Protein AF-A0A4S2IQV0-F1 (afdb_monomer_lite)

Foldseek 3Di:
DDPDPVVVVVVVVVVVVQVVLCPDQQWVGKDWDDDDPDPFDFIWIWTAGPVGDIDIDTDDDDCPPPVCVVQLVLLVLLLVLLVVLVVPPHDPVSPVLSVVSPVCSVCVVVDDPVVSVVSSVVSVVSVD

Structure (mmCIF, N/CA/C/O backbone):
data_AF-A0A4S2IQV0-F1
#
_entry.id   AF-A0A4S2IQV0-F1
#
loop_
_atom_site.group_PDB
_atom_site.id
_atom_site.type_symbol
_atom_site.label_atom_id
_atom_site.label_alt_id
_atom_site.label_comp_id
_atom_site.label_asym_id
_atom_site.label_entity_id
_atom_site.label_seq_id
_atom_site.pdbx_PDB_ins_code
_atom_site.Cartn_x
_atom_site.Cartn_y
_atom_site.Cartn_z
_atom_site.occupancy
_atom_site.B_iso_or_equiv
_atom_site.auth_seq_id
_atom_site.auth_comp_id
_atom_site.auth_asym_id
_atom_site.auth_atom_id
_atom_site.pdbx_PDB_model_num
ATOM 1 N N . MET A 1 1 ? 21.280 -31.634 -9.370 1.00 41.69 1 MET A N 1
ATOM 2 C CA . MET A 1 1 ? 21.276 -30.168 -9.220 1.00 41.69 1 MET A CA 1
ATOM 3 C C . MET A 1 1 ? 19.832 -29.746 -9.327 1.00 41.69 1 MET A C 1
ATOM 5 O O . MET A 1 1 ? 19.267 -29.873 -10.404 1.00 41.69 1 MET A O 1
ATOM 9 N N . GLU A 1 2 ? 19.227 -29.389 -8.204 1.00 43.34 2 GLU A N 1
ATOM 10 C CA . GLU A 1 2 ? 17.906 -28.759 -8.181 1.00 43.34 2 GLU A CA 1
ATOM 11 C C . GLU A 1 2 ? 18.098 -27.280 -8.554 1.00 43.34 2 GLU A C 1
ATOM 13 O O . GLU A 1 2 ? 19.066 -26.683 -8.070 1.00 43.34 2 GLU A O 1
ATOM 18 N N . PRO A 1 3 ? 17.286 -26.706 -9.459 1.00 49.28 3 PRO A N 1
ATOM 19 C CA . PRO A 1 3 ? 17.354 -25.281 -9.750 1.00 49.28 3 PRO A CA 1
ATOM 20 C C . PRO A 1 3 ? 16.999 -24.498 -8.485 1.00 49.28 3 PRO A C 1
ATOM 22 O O . PRO A 1 3 ? 16.020 -24.810 -7.811 1.00 49.28 3 PRO A O 1
ATOM 25 N N . ASP A 1 4 ? 17.822 -23.505 -8.155 1.00 48.75 4 ASP A N 1
ATOM 26 C CA . ASP A 1 4 ? 17.540 -22.582 -7.063 1.00 48.75 4 ASP A CA 1
ATOM 27 C C . ASP A 1 4 ? 16.256 -21.800 -7.406 1.00 48.75 4 ASP A C 1
ATOM 29 O O . ASP A 1 4 ? 16.256 -21.054 -8.396 1.00 48.75 4 ASP A O 1
ATOM 33 N N . PRO A 1 5 ? 15.158 -21.970 -6.642 1.00 54.59 5 PRO A N 1
ATOM 34 C CA . PRO A 1 5 ? 13.886 -21.310 -6.931 1.00 54.59 5 PRO A CA 1
ATOM 35 C C . PRO A 1 5 ? 14.003 -19.781 -6.889 1.00 54.59 5 PRO A C 1
ATOM 37 O O . PRO A 1 5 ? 13.238 -19.084 -7.562 1.00 54.59 5 PRO A O 1
ATOM 40 N N . ASP A 1 6 ? 14.974 -19.246 -6.147 1.00 54.16 6 ASP A N 1
ATOM 41 C CA . ASP A 1 6 ? 15.220 -17.809 -6.086 1.00 54.16 6 ASP A CA 1
ATOM 42 C C . ASP A 1 6 ? 15.980 -17.322 -7.328 1.00 54.16 6 ASP A C 1
ATOM 44 O O . ASP A 1 6 ? 15.680 -16.251 -7.860 1.00 54.16 6 ASP A O 1
ATOM 48 N N . GLY A 1 7 ? 16.878 -18.145 -7.876 1.00 54.59 7 GLY A N 1
ATOM 49 C CA . GLY A 1 7 ? 17.557 -17.871 -9.145 1.00 54.59 7 GLY A CA 1
ATOM 50 C C . GLY A 1 7 ? 16.593 -17.787 -10.334 1.00 54.59 7 GLY A C 1
ATOM 51 O O . GLY A 1 7 ? 16.736 -16.913 -11.193 1.00 54.59 7 GLY A O 1
ATOM 52 N N . GLU A 1 8 ? 15.569 -18.642 -10.360 1.00 54.16 8 GLU A N 1
ATOM 53 C CA . GLU A 1 8 ? 14.555 -18.671 -11.423 1.00 54.16 8 GLU A CA 1
ATOM 54 C C . GLU A 1 8 ? 13.614 -17.450 -11.370 1.00 54.16 8 GLU A C 1
ATOM 56 O O . GLU A 1 8 ? 13.300 -16.845 -12.398 1.00 54.16 8 GLU A O 1
ATOM 61 N N . ARG A 1 9 ? 13.228 -17.006 -10.164 1.00 56.41 9 ARG A N 1
ATOM 62 C CA . ARG A 1 9 ? 12.408 -15.794 -9.964 1.00 56.41 9 ARG A CA 1
ATOM 63 C C . ARG A 1 9 ? 13.139 -14.515 -10.357 1.00 56.41 9 ARG A C 1
ATOM 65 O O . ARG A 1 9 ? 12.538 -13.615 -10.946 1.00 56.41 9 ARG A O 1
ATOM 72 N N . VAL A 1 10 ? 14.428 -14.436 -10.037 1.00 57.59 10 VAL A N 1
ATOM 73 C CA . VAL A 1 10 ? 15.278 -13.294 -10.389 1.00 57.59 10 VAL A CA 1
ATOM 74 C C . VAL A 1 10 ? 15.425 -13.188 -11.909 1.00 57.59 10 VAL A C 1
ATOM 76 O O . VAL A 1 10 ? 15.284 -12.094 -12.449 1.00 57.59 10 VAL A O 1
ATOM 79 N N . ALA A 1 11 ? 15.615 -14.307 -12.616 1.00 61.12 11 ALA A N 1
ATOM 80 C CA . ALA A 1 11 ? 15.669 -14.322 -14.080 1.00 61.12 11 ALA A CA 1
ATOM 81 C C . ALA A 1 11 ? 14.377 -13.774 -14.724 1.00 61.12 11 ALA A C 1
ATOM 83 O O . ALA A 1 11 ? 14.449 -12.903 -15.591 1.00 61.12 11 ALA A O 1
ATOM 84 N N . TYR A 1 12 ? 13.201 -14.186 -14.229 1.00 63.62 12 TYR A N 1
ATOM 85 C CA . TYR A 1 12 ? 11.908 -13.695 -14.728 1.00 63.62 12 TYR A CA 1
ATOM 86 C C . TYR A 1 12 ? 11.717 -12.182 -14.526 1.00 63.62 12 TYR A C 1
ATOM 88 O O . TYR A 1 12 ? 11.183 -11.487 -15.393 1.00 63.62 12 TYR A O 1
ATOM 96 N N . ALA A 1 13 ? 12.174 -11.645 -13.390 1.00 67.00 13 ALA A N 1
ATOM 97 C CA . ALA A 1 13 ? 12.081 -10.215 -13.112 1.00 67.00 13 ALA A CA 1
ATOM 98 C C . ALA A 1 13 ? 12.921 -9.381 -14.093 1.00 67.00 13 ALA A C 1
ATOM 100 O O . ALA A 1 13 ? 12.480 -8.321 -14.541 1.00 67.00 13 ALA A O 1
ATOM 101 N N . TRP A 1 14 ? 14.110 -9.857 -14.467 1.00 73.94 14 TRP A N 1
ATOM 102 C CA . TRP A 1 14 ? 14.987 -9.131 -15.386 1.00 73.94 14 TRP A CA 1
ATOM 103 C C . TRP A 1 14 ? 14.509 -9.157 -16.835 1.00 73.94 14 TRP A C 1
ATOM 105 O O . TRP A 1 14 ? 14.589 -8.128 -17.510 1.00 73.94 14 TRP A O 1
ATOM 115 N N . ASP A 1 15 ? 13.930 -10.272 -17.281 1.00 73.75 15 ASP A N 1
ATOM 116 C CA . ASP A 1 15 ? 13.263 -10.343 -18.583 1.00 73.75 15 ASP A CA 1
ATOM 117 C C . ASP A 1 15 ? 12.089 -9.359 -18.663 1.00 73.75 15 ASP A C 1
ATOM 119 O O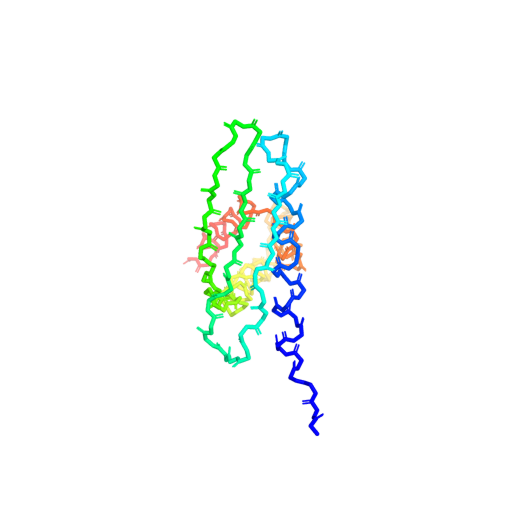 . ASP A 1 15 ? 11.921 -8.660 -19.667 1.00 73.75 15 ASP A O 1
ATOM 123 N N . ALA A 1 16 ? 11.315 -9.220 -17.580 1.00 78.06 16 ALA A N 1
ATOM 124 C CA . ALA A 1 16 ? 10.229 -8.246 -17.510 1.00 78.06 16 ALA A CA 1
ATOM 125 C C . ALA A 1 16 ? 10.734 -6.793 -17.599 1.00 78.06 16 ALA A C 1
ATOM 127 O O . ALA A 1 16 ? 10.128 -5.971 -18.291 1.00 78.06 16 ALA A O 1
ATOM 128 N N . VAL A 1 17 ? 11.859 -6.469 -16.950 1.00 78.06 17 VAL A N 1
ATOM 129 C CA . VAL A 1 17 ? 12.481 -5.135 -17.039 1.00 78.06 17 VAL A CA 1
ATOM 130 C C . VAL A 1 17 ? 12.972 -4.855 -18.462 1.00 78.06 17 VAL A C 1
ATOM 132 O O . VAL A 1 17 ? 12.687 -3.785 -19.003 1.00 78.06 17 VAL A O 1
ATOM 135 N N . ALA A 1 18 ? 13.651 -5.812 -19.102 1.00 83.00 18 ALA A N 1
ATOM 136 C CA . ALA A 1 18 ? 14.093 -5.671 -20.488 1.00 83.00 18 ALA A CA 1
ATOM 137 C C . ALA A 1 18 ? 12.901 -5.468 -21.440 1.00 83.00 18 ALA A C 1
ATOM 139 O O . ALA A 1 18 ? 12.917 -4.554 -22.268 1.00 83.00 18 ALA A O 1
ATOM 140 N N . ALA A 1 19 ? 11.827 -6.242 -21.271 1.00 83.81 19 ALA A N 1
ATOM 141 C CA . ALA A 1 19 ? 10.605 -6.094 -22.055 1.00 83.81 19 ALA A CA 1
ATOM 142 C C . ALA A 1 19 ? 9.942 -4.719 -21.857 1.00 83.81 19 ALA A C 1
ATOM 144 O O . ALA A 1 19 ? 9.517 -4.092 -22.828 1.00 83.81 19 ALA A O 1
ATOM 145 N N . ALA A 1 20 ? 9.884 -4.212 -20.622 1.00 85.44 20 ALA A N 1
ATOM 146 C CA . ALA A 1 20 ? 9.321 -2.895 -20.330 1.00 85.44 20 ALA A CA 1
ATOM 147 C C . ALA A 1 20 ? 10.100 -1.764 -21.020 1.00 85.44 20 ALA A C 1
ATOM 149 O O . ALA A 1 20 ? 9.492 -0.874 -21.617 1.00 85.44 20 ALA A O 1
ATOM 150 N N . ILE A 1 21 ? 11.437 -1.821 -20.995 1.00 85.56 21 ILE A N 1
ATOM 151 C CA . ILE A 1 21 ? 12.292 -0.844 -21.683 1.00 85.56 21 ILE A CA 1
ATOM 152 C C . ILE A 1 21 ? 12.106 -0.955 -23.201 1.00 85.56 21 ILE A C 1
ATOM 154 O O . ILE A 1 21 ? 11.931 0.059 -23.875 1.00 85.56 21 ILE A O 1
ATOM 158 N N . GLY A 1 22 ? 12.091 -2.176 -23.743 1.00 85.75 22 GLY A N 1
ATOM 159 C CA . GLY A 1 22 ? 11.914 -2.420 -25.177 1.00 85.75 22 GLY A CA 1
ATOM 160 C C . GLY A 1 22 ? 10.558 -1.954 -25.719 1.00 85.75 22 GLY A C 1
ATOM 161 O O . GLY A 1 22 ? 10.483 -1.487 -26.852 1.00 85.75 22 GLY A O 1
ATOM 162 N N . ASN A 1 23 ? 9.502 -2.014 -24.904 1.00 88.06 23 ASN A N 1
ATOM 163 C CA . ASN A 1 23 ? 8.162 -1.547 -25.273 1.00 88.06 23 ASN A CA 1
ATOM 164 C C . ASN A 1 23 ? 8.013 -0.016 -25.257 1.00 88.06 23 ASN A C 1
ATOM 166 O O . ASN A 1 23 ? 6.990 0.511 -25.702 1.00 88.06 23 ASN A O 1
ATOM 170 N N . HIS A 1 24 ? 9.001 0.721 -24.750 1.00 87.38 24 HIS A N 1
ATOM 171 C CA . HIS A 1 24 ? 8.918 2.171 -24.666 1.00 87.38 24 HIS A CA 1
ATOM 172 C C . HIS A 1 24 ? 9.212 2.834 -26.035 1.00 87.38 24 HIS A C 1
ATOM 174 O O . HIS A 1 24 ? 10.227 2.519 -26.657 1.00 87.38 24 HIS A O 1
ATOM 180 N N . PRO A 1 25 ? 8.410 3.814 -26.514 1.00 88.44 25 PRO A N 1
ATOM 181 C CA . PRO A 1 25 ? 8.514 4.366 -27.879 1.00 88.44 25 PRO A CA 1
ATOM 182 C C . PRO A 1 25 ? 9.883 4.939 -28.279 1.00 88.44 25 PRO A C 1
ATOM 184 O O . PRO A 1 25 ? 10.214 5.003 -29.466 1.00 88.44 25 PRO A O 1
ATOM 187 N N . HIS A 1 26 ? 10.677 5.380 -27.303 1.00 88.19 26 HIS A N 1
ATOM 188 C CA . HIS A 1 26 ? 12.023 5.916 -27.530 1.00 88.19 26 HIS A CA 1
ATOM 189 C C . HIS A 1 26 ? 13.098 4.848 -27.750 1.00 88.19 26 HIS A C 1
ATOM 191 O O . HIS A 1 26 ? 14.198 5.190 -28.186 1.00 88.19 26 HIS A O 1
ATOM 197 N N . PHE A 1 27 ? 12.785 3.578 -27.506 1.00 86.81 27 PHE A N 1
ATOM 198 C CA . PHE A 1 27 ? 13.710 2.465 -27.644 1.00 86.81 27 PHE A CA 1
ATOM 199 C C . PHE A 1 27 ? 13.347 1.609 -28.863 1.00 86.81 27 PHE A C 1
ATOM 201 O O . PHE A 1 27 ? 12.190 1.507 -29.265 1.00 86.81 27 PHE A O 1
ATOM 208 N N . ILE A 1 28 ? 14.377 1.072 -29.514 1.00 85.94 28 ILE A N 1
ATOM 209 C CA . ILE A 1 28 ? 14.277 0.121 -30.630 1.00 85.94 28 ILE A CA 1
ATOM 210 C C . ILE A 1 28 ? 14.389 -1.304 -30.095 1.00 85.94 28 ILE A C 1
ATOM 212 O O . ILE A 1 28 ? 13.686 -2.201 -30.549 1.00 85.94 28 ILE A O 1
ATOM 216 N N . ARG A 1 29 ? 15.309 -1.514 -29.152 1.00 84.25 29 ARG A N 1
ATOM 217 C CA . ARG A 1 29 ? 15.532 -2.800 -28.498 1.00 84.25 29 ARG A CA 1
ATOM 218 C C . ARG A 1 29 ? 16.045 -2.582 -27.085 1.00 84.25 29 ARG A C 1
ATOM 220 O O . ARG A 1 29 ? 16.764 -1.616 -26.830 1.00 84.25 29 ARG A O 1
ATOM 227 N N . ALA A 1 30 ? 15.726 -3.526 -26.218 1.00 86.25 30 ALA A N 1
ATOM 228 C CA . ALA A 1 30 ? 16.394 -3.727 -24.948 1.00 86.25 30 ALA A CA 1
ATOM 229 C C . ALA A 1 30 ? 16.600 -5.231 -24.776 1.00 86.25 30 ALA A C 1
ATOM 231 O O . ALA A 1 30 ? 15.672 -6.005 -25.010 1.00 86.25 30 ALA A O 1
ATOM 232 N N . ALA A 1 31 ? 17.818 -5.641 -24.443 1.00 83.38 31 ALA A N 1
ATOM 233 C CA . ALA A 1 31 ? 18.165 -7.045 -24.290 1.00 83.38 31 ALA A CA 1
ATOM 234 C C . ALA A 1 31 ? 19.008 -7.242 -23.036 1.00 83.38 31 ALA A C 1
ATOM 236 O O . ALA A 1 31 ? 19.909 -6.449 -22.759 1.00 83.38 31 ALA A O 1
ATOM 237 N N . LEU A 1 32 ? 18.703 -8.307 -22.301 1.00 75.88 32 LEU A N 1
ATOM 238 C CA . LEU A 1 32 ? 19.534 -8.785 -21.210 1.00 75.88 32 LEU A CA 1
ATOM 239 C C . LEU A 1 32 ? 20.776 -9.447 -21.813 1.00 75.88 32 LEU A C 1
ATOM 241 O O . LEU A 1 32 ? 20.660 -10.399 -22.590 1.00 75.88 32 LEU A O 1
ATOM 245 N N . GLU A 1 33 ? 21.962 -8.946 -21.488 1.00 68.88 33 GLU A N 1
ATOM 246 C CA . GLU A 1 33 ? 23.197 -9.628 -21.861 1.00 68.88 33 GLU A CA 1
ATOM 247 C C . GLU A 1 33 ? 23.434 -10.778 -20.877 1.00 68.88 33 GLU A C 1
ATOM 249 O O . GLU A 1 33 ? 23.369 -10.567 -19.672 1.00 68.88 33 GLU A O 1
ATOM 254 N N . GLN A 1 34 ? 23.610 -11.986 -21.432 1.00 58.97 34 GLN A N 1
ATOM 255 C CA . GLN A 1 34 ? 23.838 -13.306 -20.812 1.00 58.97 34 GLN A CA 1
ATOM 256 C C . GLN A 1 34 ? 23.784 -13.426 -19.270 1.00 58.97 34 GLN A C 1
ATOM 258 O O . GLN A 1 34 ? 24.513 -12.733 -18.561 1.00 58.97 34 GLN A O 1
ATOM 263 N N . PRO A 1 35 ? 23.081 -14.442 -18.727 1.00 52.66 35 PRO A N 1
ATOM 264 C CA . PRO A 1 35 ? 23.112 -14.711 -17.295 1.00 52.66 35 PRO A CA 1
ATOM 265 C C . PRO A 1 35 ? 24.525 -15.140 -16.871 1.00 52.66 35 PRO A C 1
ATOM 267 O O . PRO A 1 35 ? 24.988 -16.234 -17.197 1.00 52.66 35 PRO A O 1
ATOM 270 N N . SER A 1 36 ? 25.226 -14.290 -16.122 1.00 50.00 36 SER A N 1
ATOM 271 C CA . SER A 1 36 ? 26.429 -14.718 -15.408 1.00 50.00 36 SER A CA 1
ATOM 272 C C . SER A 1 36 ? 25.998 -15.515 -14.183 1.00 50.00 36 SER A C 1
ATOM 274 O O . SER A 1 36 ? 25.471 -14.958 -13.225 1.00 50.00 36 SER A O 1
ATOM 276 N N . PHE A 1 37 ? 26.218 -16.831 -14.214 1.00 44.38 37 PHE A N 1
ATOM 277 C CA . PHE A 1 37 ? 25.926 -17.740 -13.105 1.00 44.38 37 PHE A CA 1
ATOM 278 C C . PHE A 1 37 ? 26.647 -17.286 -11.824 1.00 44.38 37 PHE A C 1
ATOM 280 O O . PHE A 1 37 ? 27.856 -17.455 -11.681 1.00 44.38 37 PHE A O 1
ATOM 287 N N . GLY A 1 38 ? 25.905 -16.689 -10.891 1.00 47.81 38 GLY A N 1
ATOM 288 C CA . GLY A 1 38 ? 26.393 -16.340 -9.560 1.00 47.81 38 GLY A CA 1
ATOM 289 C C . GLY A 1 38 ? 25.439 -15.393 -8.822 1.00 47.81 38 GLY A C 1
ATOM 290 O O . GLY A 1 38 ? 24.871 -14.504 -9.452 1.00 47.81 38 GLY A O 1
ATOM 291 N N . PRO A 1 39 ? 25.280 -15.528 -7.493 1.00 44.28 39 PRO A N 1
ATOM 292 C CA . PRO A 1 39 ? 24.251 -14.832 -6.705 1.00 44.28 39 PRO A CA 1
ATOM 293 C C . PRO A 1 39 ? 24.435 -13.306 -6.578 1.00 44.28 39 PRO A C 1
ATOM 295 O O . PRO A 1 39 ? 23.658 -12.651 -5.892 1.00 44.28 39 PRO A O 1
ATOM 298 N N . LEU A 1 40 ? 25.462 -12.726 -7.208 1.00 47.00 40 LEU A N 1
ATOM 299 C CA . LEU A 1 40 ? 25.803 -11.300 -7.113 1.00 47.00 40 LEU A CA 1
ATOM 300 C C . LEU A 1 40 ? 26.248 -10.685 -8.450 1.00 47.00 40 LEU A C 1
ATOM 302 O O . LEU A 1 40 ? 26.735 -9.554 -8.467 1.00 47.00 40 LEU A O 1
ATOM 306 N N . ASN A 1 41 ? 26.105 -11.398 -9.570 1.00 51.56 41 ASN A N 1
ATOM 307 C CA . ASN A 1 41 ? 26.471 -10.825 -10.861 1.00 51.56 41 ASN A CA 1
ATOM 308 C C . ASN A 1 41 ? 25.335 -9.934 -11.371 1.00 51.56 41 ASN A C 1
ATOM 310 O O . ASN A 1 41 ? 24.240 -10.392 -11.686 1.00 51.56 41 ASN A O 1
ATOM 314 N N . LEU A 1 42 ? 25.622 -8.635 -11.387 1.00 56.69 42 LEU A N 1
ATOM 315 C CA . LEU A 1 42 ? 24.751 -7.562 -11.847 1.00 56.69 42 LEU A CA 1
ATOM 316 C C . LEU A 1 42 ? 24.408 -7.795 -13.322 1.00 56.69 42 LEU A C 1
ATOM 318 O O . LEU A 1 42 ? 25.251 -7.611 -14.203 1.00 56.69 42 LEU A O 1
ATOM 322 N N . ASN A 1 43 ? 23.175 -8.219 -13.592 1.00 65.88 43 ASN A N 1
ATOM 323 C CA . ASN A 1 43 ? 22.714 -8.361 -14.963 1.00 65.88 43 ASN A CA 1
ATOM 324 C C . ASN A 1 43 ? 22.703 -6.993 -15.646 1.00 65.88 43 ASN A C 1
ATOM 326 O O . ASN A 1 43 ? 22.308 -5.978 -15.062 1.00 65.88 43 ASN A O 1
ATOM 330 N N . THR A 1 44 ? 23.161 -6.979 -16.892 1.00 74.06 44 THR A N 1
ATOM 331 C CA . THR A 1 44 ? 23.273 -5.763 -17.688 1.00 74.06 44 THR A CA 1
ATOM 332 C C . THR A 1 44 ? 22.231 -5.800 -18.797 1.00 74.06 44 THR A C 1
ATOM 334 O O . THR A 1 44 ? 22.113 -6.798 -19.508 1.00 74.06 44 THR A O 1
ATOM 337 N N . ILE A 1 45 ? 21.457 -4.723 -18.935 1.00 79.56 45 ILE A N 1
ATOM 338 C CA . ILE A 1 45 ? 20.558 -4.527 -20.075 1.00 79.56 45 ILE A CA 1
ATOM 339 C C . ILE A 1 45 ? 21.208 -3.545 -21.035 1.00 79.56 45 ILE A C 1
ATOM 341 O O . ILE A 1 45 ? 21.515 -2.412 -20.660 1.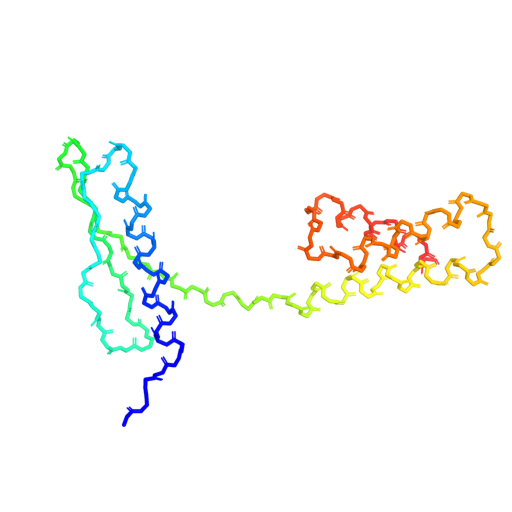00 79.56 45 ILE A O 1
ATOM 345 N N . THR A 1 46 ? 21.338 -3.955 -22.289 1.00 83.81 46 THR A N 1
ATOM 346 C CA . THR A 1 46 ? 21.733 -3.062 -23.375 1.00 83.81 46 THR A CA 1
ATOM 347 C C . THR A 1 46 ? 20.479 -2.545 -24.064 1.00 83.81 46 THR A C 1
ATOM 349 O O . THR A 1 46 ? 19.670 -3.323 -24.578 1.00 83.81 46 THR A O 1
ATOM 352 N N . ALA A 1 47 ? 20.296 -1.225 -24.058 1.00 84.62 47 ALA A N 1
ATOM 353 C CA . ALA A 1 47 ? 19.146 -0.543 -24.634 1.00 84.62 47 ALA A CA 1
ATOM 354 C C . ALA A 1 47 ? 19.586 0.382 -25.774 1.00 84.62 47 ALA A C 1
ATOM 356 O O . ALA A 1 47 ? 20.421 1.263 -25.587 1.00 84.62 47 ALA A O 1
ATOM 357 N N . LEU A 1 48 ? 18.996 0.207 -26.955 1.00 87.75 48 LEU A N 1
ATOM 358 C CA . LEU A 1 48 ? 19.253 1.044 -28.126 1.00 87.75 48 LEU A CA 1
ATOM 359 C C . LEU A 1 48 ? 18.076 1.987 -28.341 1.00 87.75 48 LEU A C 1
ATOM 361 O O . LEU A 1 48 ? 16.934 1.540 -28.485 1.00 87.75 48 LEU A O 1
ATOM 365 N N . THR A 1 49 ? 18.343 3.285 -28.411 1.00 87.12 49 THR A N 1
ATOM 366 C CA . THR A 1 49 ? 17.316 4.288 -28.682 1.00 87.12 49 THR A CA 1
ATOM 367 C C . THR A 1 49 ? 17.081 4.491 -30.166 1.00 87.12 49 THR A C 1
ATOM 369 O O . THR A 1 49 ? 17.923 4.212 -31.022 1.00 87.12 49 THR A O 1
ATOM 372 N N . ARG A 1 50 ? 15.929 5.084 -30.479 1.00 86.06 50 ARG A N 1
ATOM 373 C CA . ARG A 1 50 ? 15.566 5.471 -31.843 1.00 86.06 50 ARG A CA 1
ATOM 374 C C . ARG A 1 50 ? 16.455 6.576 -32.427 1.00 86.06 50 ARG A C 1
ATOM 376 O O . ARG A 1 50 ? 16.505 6.737 -33.639 1.00 86.06 50 ARG A O 1
ATOM 383 N N . THR A 1 51 ? 17.172 7.303 -31.571 1.00 89.50 51 THR A N 1
ATOM 384 C CA . THR A 1 51 ? 18.171 8.312 -31.952 1.00 89.50 51 THR A CA 1
ATOM 385 C C . THR A 1 51 ? 19.555 7.715 -32.225 1.00 89.50 51 THR A C 1
ATOM 387 O O . THR A 1 51 ? 20.469 8.460 -32.562 1.00 89.50 51 THR A O 1
ATOM 390 N N . GLY A 1 52 ? 19.721 6.392 -32.087 1.00 85.69 52 GLY A N 1
ATOM 391 C CA . GLY A 1 52 ? 20.987 5.693 -32.323 1.00 85.69 52 GLY A CA 1
ATOM 392 C C . GLY A 1 52 ? 21.947 5.700 -31.132 1.00 85.69 52 GLY A C 1
ATOM 393 O O . GLY A 1 52 ? 23.124 5.402 -31.303 1.00 85.69 52 GLY A O 1
ATOM 394 N N . SER A 1 53 ? 21.473 6.048 -29.934 1.00 89.94 53 SER A N 1
ATOM 395 C CA . SER A 1 53 ? 22.273 5.990 -28.708 1.00 89.94 53 SER A CA 1
ATOM 396 C C . SER A 1 53 ? 22.118 4.620 -28.059 1.00 89.94 53 SER A C 1
ATOM 398 O O . SER A 1 53 ? 20.998 4.138 -27.890 1.00 89.94 53 SER A O 1
ATOM 400 N N . GLU A 1 54 ? 23.230 3.996 -27.685 1.00 88.19 54 GLU A N 1
ATOM 401 C CA . GLU A 1 54 ? 23.230 2.735 -26.947 1.00 88.19 54 GLU A CA 1
ATOM 402 C C . GLU A 1 54 ? 23.585 2.997 -25.482 1.00 88.19 54 GLU A C 1
ATOM 404 O O . GLU A 1 54 ? 24.525 3.733 -25.178 1.00 88.19 54 GLU A O 1
ATOM 409 N N . TYR A 1 55 ? 22.792 2.425 -24.580 1.00 81.38 55 TYR A N 1
ATOM 410 C CA . TYR A 1 55 ? 22.956 2.537 -23.139 1.00 81.38 55 TYR A CA 1
ATOM 411 C C . TYR A 1 55 ? 23.176 1.160 -22.536 1.00 81.38 55 TYR A C 1
ATOM 413 O O . TYR A 1 55 ? 22.432 0.223 -22.821 1.00 81.38 55 TYR A O 1
ATOM 421 N N . THR A 1 56 ? 24.155 1.080 -21.644 1.00 83.56 56 THR A N 1
ATOM 422 C CA . THR A 1 56 ? 24.433 -0.094 -20.821 1.00 83.56 56 THR A CA 1
ATOM 423 C C . THR A 1 56 ? 23.901 0.177 -19.418 1.00 83.56 56 THR A C 1
ATOM 425 O O . THR A 1 56 ? 24.370 1.088 -18.735 1.00 83.56 56 THR A O 1
ATOM 428 N N . LEU A 1 57 ? 22.881 -0.573 -19.006 1.00 79.88 57 LEU A N 1
ATOM 429 C CA . LEU A 1 57 ? 22.189 -0.402 -17.732 1.00 79.88 57 LEU A CA 1
ATOM 430 C C . LEU A 1 57 ? 22.582 -1.531 -16.784 1.00 79.88 57 LEU A C 1
ATOM 432 O O . LEU A 1 57 ? 22.201 -2.681 -16.996 1.00 79.88 57 LEU A O 1
ATOM 436 N N . THR A 1 58 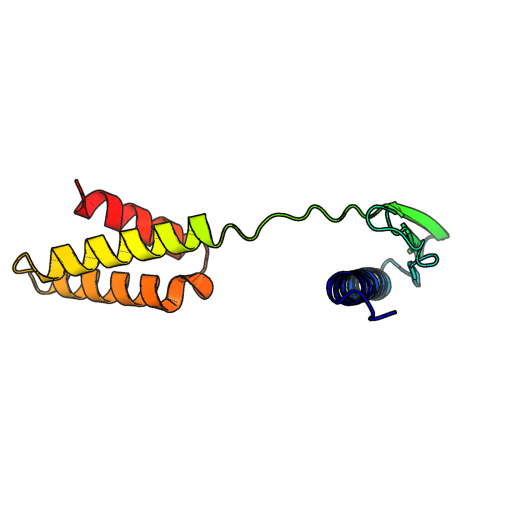? 23.310 -1.194 -15.723 1.00 77.06 58 THR A N 1
ATOM 437 C CA . THR A 1 58 ? 23.635 -2.134 -14.647 1.00 77.06 58 THR A CA 1
ATOM 438 C C . THR A 1 58 ? 22.477 -2.201 -13.665 1.00 77.06 58 THR A C 1
ATOM 440 O O . THR A 1 58 ? 22.085 -1.183 -13.090 1.00 77.06 58 THR A O 1
ATOM 443 N N . LEU A 1 59 ? 21.936 -3.396 -13.454 1.00 70.12 59 LEU A N 1
ATOM 444 C CA . LEU A 1 59 ? 20.829 -3.602 -12.535 1.00 70.12 59 LEU A CA 1
ATOM 445 C C . LEU A 1 59 ? 21.329 -4.159 -11.206 1.00 70.12 59 LEU A C 1
ATOM 447 O O . LEU A 1 59 ? 21.966 -5.210 -11.153 1.00 70.12 59 LEU A O 1
ATOM 451 N N . THR A 1 60 ? 20.974 -3.476 -10.123 1.00 66.44 60 THR A N 1
ATOM 452 C CA . THR A 1 60 ? 21.219 -3.955 -8.764 1.00 66.44 60 THR A CA 1
ATOM 453 C C . THR A 1 60 ? 19.890 -4.368 -8.152 1.00 66.44 60 THR A C 1
ATOM 455 O O . THR A 1 60 ? 19.035 -3.521 -7.894 1.00 66.44 60 THR A O 1
ATOM 458 N N . ALA A 1 61 ? 19.709 -5.663 -7.891 1.00 61.75 61 ALA A N 1
ATOM 459 C CA . ALA A 1 61 ? 18.631 -6.110 -7.019 1.00 61.75 61 ALA A CA 1
ATOM 460 C C . ALA A 1 61 ? 19.025 -5.808 -5.571 1.00 61.75 61 ALA A C 1
ATOM 462 O O . ALA A 1 61 ? 19.821 -6.518 -4.960 1.00 61.75 61 ALA A O 1
ATOM 463 N N . GLY A 1 62 ? 18.469 -4.737 -5.013 1.00 57.91 62 GLY A N 1
ATOM 464 C CA . GLY A 1 62 ? 18.385 -4.616 -3.567 1.00 57.91 62 GLY A CA 1
ATOM 465 C C . GLY A 1 62 ? 17.256 -5.518 -3.095 1.00 57.91 62 GLY A C 1
ATOM 466 O O . GLY A 1 62 ? 16.098 -5.239 -3.403 1.00 57.91 62 GLY A O 1
ATOM 467 N N . TYR A 1 63 ? 17.567 -6.581 -2.351 1.00 46.22 63 TYR A N 1
ATOM 468 C CA . TYR A 1 63 ? 16.548 -7.254 -1.553 1.00 46.22 63 TYR A CA 1
ATOM 469 C C . TYR A 1 63 ? 16.096 -6.249 -0.497 1.00 46.22 63 TYR A C 1
ATOM 471 O O . TYR A 1 63 ? 16.736 -6.078 0.539 1.00 46.22 63 TYR A O 1
ATOM 479 N N . ARG A 1 64 ? 15.038 -5.497 -0.798 1.00 45.59 64 ARG A N 1
ATOM 480 C CA . ARG A 1 64 ? 14.313 -4.774 0.232 1.00 45.59 64 ARG A CA 1
ATOM 481 C C . ARG A 1 64 ? 13.492 -5.864 0.907 1.00 45.59 64 ARG A C 1
ATOM 483 O O . ARG A 1 64 ? 12.595 -6.377 0.236 1.00 45.59 64 ARG A O 1
ATOM 490 N N . PRO A 1 65 ? 13.819 -6.297 2.140 1.00 43.41 65 PRO A N 1
ATOM 491 C CA . PRO A 1 65 ? 12.903 -7.172 2.846 1.00 43.41 65 PRO A CA 1
ATOM 492 C C . PRO A 1 65 ? 11.546 -6.482 2.779 1.00 43.41 65 PRO A C 1
ATOM 494 O O . PRO A 1 65 ? 11.448 -5.283 3.062 1.00 43.41 65 PRO A O 1
ATOM 497 N N . ALA A 1 66 ? 10.535 -7.194 2.280 1.00 49.38 66 ALA A N 1
ATOM 498 C CA . ALA A 1 66 ? 9.173 -6.766 2.508 1.00 49.38 66 ALA A CA 1
ATOM 499 C C . ALA A 1 66 ? 9.096 -6.571 4.018 1.00 49.38 66 ALA A C 1
ATOM 501 O O . ALA A 1 66 ? 9.349 -7.507 4.779 1.00 49.38 66 ALA A O 1
ATOM 502 N N . ASP A 1 67 ? 8.880 -5.334 4.449 1.00 47.66 67 ASP A N 1
ATOM 503 C CA . ASP A 1 67 ? 8.688 -4.988 5.850 1.00 47.66 67 ASP A CA 1
ATOM 504 C C . ASP A 1 67 ? 7.301 -5.513 6.267 1.00 47.66 67 ASP A C 1
ATOM 506 O O . ASP A 1 67 ? 6.450 -4.782 6.764 1.00 47.66 67 ASP A O 1
ATOM 510 N N . ASP A 1 68 ? 7.034 -6.801 6.029 1.00 51.09 68 ASP A N 1
ATOM 511 C CA . ASP A 1 68 ? 5.818 -7.494 6.444 1.00 51.09 68 ASP A CA 1
ATOM 512 C C . ASP A 1 68 ? 5.691 -7.412 7.962 1.00 51.09 68 ASP A C 1
ATOM 514 O O . AS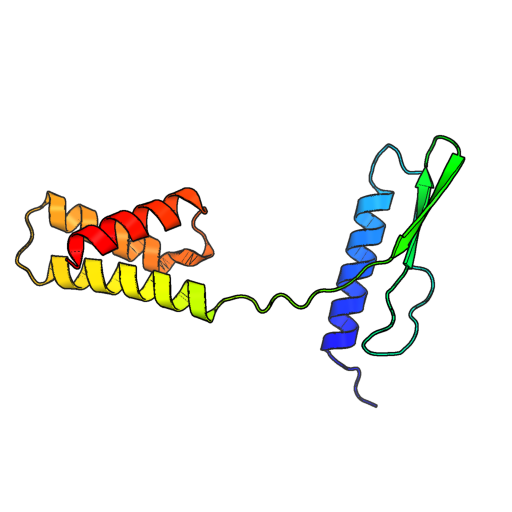P A 1 68 ? 4.588 -7.349 8.496 1.00 51.09 68 ASP A O 1
ATOM 518 N N . GLN A 1 69 ? 6.819 -7.314 8.669 1.00 49.56 69 GLN A N 1
ATOM 519 C CA . GLN A 1 69 ? 6.861 -7.118 10.109 1.00 49.56 69 GLN A CA 1
ATOM 520 C C . GLN A 1 69 ? 6.429 -5.702 10.514 1.00 49.56 69 GLN A C 1
ATOM 522 O O . GLN A 1 69 ? 5.650 -5.554 11.454 1.00 49.56 69 GLN A O 1
ATOM 527 N N . GLY A 1 70 ? 6.855 -4.667 9.783 1.00 53.47 70 GLY A N 1
ATOM 528 C CA . GLY A 1 70 ? 6.409 -3.290 10.006 1.00 53.47 70 GLY A CA 1
ATOM 529 C C . GLY A 1 70 ? 4.929 -3.096 9.663 1.00 53.47 70 GLY A C 1
ATOM 530 O O . GLY A 1 70 ? 4.178 -2.524 10.450 1.00 53.47 70 GLY A O 1
ATOM 531 N N . HIS A 1 71 ? 4.475 -3.629 8.526 1.00 55.19 71 HIS A N 1
ATOM 532 C CA . HIS A 1 71 ? 3.080 -3.526 8.093 1.00 55.19 71 HIS A CA 1
ATOM 533 C C . HIS A 1 71 ? 2.121 -4.327 8.982 1.00 55.19 71 HIS A C 1
ATOM 535 O O . HIS A 1 71 ? 1.080 -3.794 9.366 1.00 55.19 71 HIS A O 1
ATOM 541 N N . SER A 1 72 ? 2.488 -5.554 9.371 1.00 61.25 72 SER A N 1
ATOM 542 C CA . SER A 1 72 ? 1.663 -6.383 10.262 1.00 61.25 72 SER A CA 1
ATOM 543 C C . SER A 1 72 ? 1.551 -5.781 11.660 1.00 61.25 72 SER A C 1
ATOM 545 O O . SER A 1 72 ? 0.482 -5.838 12.262 1.00 61.25 72 SER A O 1
ATOM 547 N N . THR A 1 73 ? 2.621 -5.153 12.163 1.00 76.56 73 THR A N 1
ATOM 548 C CA . THR A 1 73 ? 2.589 -4.461 13.461 1.00 76.56 73 THR A CA 1
ATOM 549 C C . THR A 1 73 ? 1.639 -3.263 13.411 1.00 76.56 73 THR A C 1
ATOM 551 O O . THR A 1 73 ? 0.791 -3.111 14.282 1.00 76.56 73 THR A O 1
ATOM 554 N N . LEU A 1 74 ? 1.698 -2.458 12.346 1.00 86.00 74 LEU A N 1
ATOM 555 C CA . LEU A 1 74 ? 0.855 -1.267 12.213 1.00 86.00 74 LEU A CA 1
ATOM 556 C C . LEU A 1 74 ? -0.628 -1.602 11.995 1.00 86.00 74 LEU A C 1
ATOM 558 O O . LEU A 1 74 ? -1.492 -0.917 12.539 1.00 86.00 74 LEU A O 1
ATOM 562 N N . ALA A 1 75 ? -0.934 -2.655 11.233 1.00 89.25 75 ALA A N 1
ATOM 563 C CA . ALA A 1 75 ? -2.304 -3.145 11.087 1.00 89.25 75 ALA A CA 1
ATOM 564 C C . ALA A 1 75 ? -2.857 -3.669 12.424 1.00 89.25 75 ALA A C 1
ATOM 566 O O . ALA A 1 75 ? -3.994 -3.361 12.787 1.00 89.25 75 ALA A O 1
ATOM 567 N N . ALA A 1 76 ? -2.039 -4.411 13.181 1.00 89.19 76 ALA A N 1
ATOM 568 C CA . ALA A 1 76 ? -2.411 -4.924 14.496 1.00 89.19 76 ALA A CA 1
ATOM 569 C C . ALA A 1 76 ? -2.651 -3.800 15.515 1.00 89.19 76 ALA A C 1
ATOM 571 O O . ALA A 1 76 ? -3.623 -3.866 16.264 1.00 89.19 76 ALA A O 1
ATOM 572 N N . ASP A 1 77 ? -1.833 -2.745 15.509 1.00 90.62 77 ASP A N 1
ATOM 573 C CA . ASP A 1 77 ? -2.015 -1.580 16.382 1.00 90.62 77 ASP A CA 1
ATOM 574 C C . ASP A 1 77 ? -3.336 -0.846 16.096 1.00 90.62 77 ASP A C 1
ATOM 576 O O . ASP A 1 77 ? -4.038 -0.422 17.020 1.00 90.62 77 ASP A O 1
ATOM 580 N N . VAL A 1 78 ? -3.704 -0.716 14.814 1.00 92.31 78 VAL A N 1
ATOM 581 C CA . VAL A 1 78 ? -4.976 -0.106 14.395 1.00 92.31 78 VAL A CA 1
ATOM 582 C C . VAL A 1 78 ? -6.169 -0.961 14.834 1.00 92.31 78 VAL A C 1
ATOM 584 O O . VAL A 1 78 ? -7.115 -0.418 15.407 1.00 92.31 78 VAL A O 1
ATOM 587 N N . ALA A 1 79 ? -6.111 -2.281 14.627 1.00 93.81 79 ALA A N 1
ATOM 588 C CA . ALA A 1 79 ? -7.153 -3.205 15.084 1.00 93.81 79 ALA A CA 1
ATOM 589 C C . ALA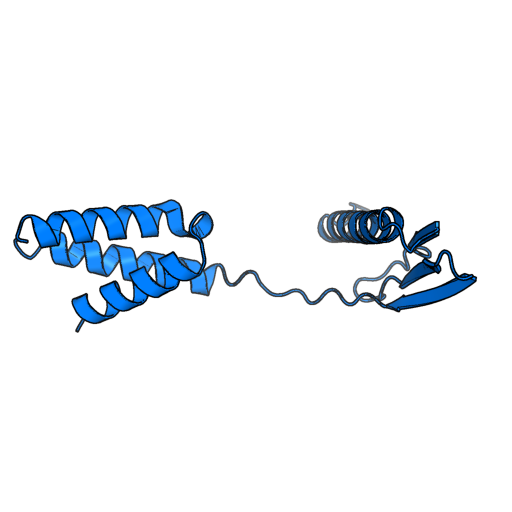 A 1 79 ? -7.292 -3.192 16.614 1.00 93.81 79 ALA A C 1
ATOM 591 O O . ALA A 1 79 ? -8.391 -3.070 17.149 1.00 93.81 79 ALA A O 1
ATOM 592 N N . TYR A 1 80 ? -6.170 -3.208 17.336 1.00 92.12 80 TYR A N 1
ATOM 593 C CA . TYR A 1 80 ? -6.158 -3.140 18.795 1.00 92.12 80 TYR A CA 1
ATOM 594 C C . TYR A 1 80 ? -6.820 -1.859 19.326 1.00 92.12 80 TYR A C 1
ATOM 596 O O . TYR A 1 80 ? -7.606 -1.904 20.275 1.00 92.12 80 TYR A O 1
ATOM 604 N N . ALA A 1 81 ? -6.532 -0.706 18.713 1.00 93.38 81 ALA A N 1
ATOM 605 C CA . ALA A 1 81 ? -7.157 0.559 19.087 1.00 93.38 81 ALA A CA 1
ATOM 606 C C . ALA A 1 81 ? -8.677 0.546 18.852 1.00 93.38 81 ALA A C 1
ATOM 608 O O . ALA A 1 81 ? -9.431 1.027 19.703 1.00 93.38 81 ALA A O 1
ATOM 609 N N . ALA A 1 82 ? -9.117 -0.022 17.726 1.00 93.19 82 ALA A N 1
ATOM 610 C CA . ALA A 1 82 ? -10.526 -0.162 17.375 1.00 93.19 82 ALA A CA 1
ATOM 611 C C . ALA A 1 82 ? -11.272 -1.092 18.342 1.00 93.19 82 ALA A C 1
ATOM 613 O O . ALA A 1 82 ? -12.306 -0.712 18.890 1.00 93.19 82 ALA A O 1
ATOM 614 N N . ASP A 1 83 ? -10.716 -2.268 18.627 1.00 93.19 83 ASP A N 1
ATOM 615 C CA . ASP A 1 83 ? -11.311 -3.233 19.552 1.00 93.19 83 ASP A CA 1
ATOM 616 C C . ASP A 1 83 ? -11.416 -2.667 20.968 1.00 93.19 83 ASP A C 1
ATOM 618 O O . ASP A 1 83 ? -12.443 -2.814 21.634 1.00 93.19 83 ASP A O 1
ATOM 622 N N . ARG A 1 84 ? -10.393 -1.939 21.429 1.00 93.19 84 ARG A N 1
ATOM 623 C CA . ARG A 1 84 ? -10.448 -1.288 22.741 1.00 93.19 84 ARG A CA 1
ATOM 624 C C . ARG A 1 84 ? -11.552 -0.227 22.809 1.00 93.19 84 ARG A C 1
ATOM 626 O O . ARG A 1 84 ? -12.218 -0.132 23.839 1.00 93.19 84 ARG A O 1
ATOM 633 N N . LEU A 1 85 ? -11.770 0.532 21.730 1.00 91.50 85 LEU A N 1
ATOM 634 C CA . LEU A 1 85 ? -12.866 1.504 21.632 1.00 91.50 85 LEU A CA 1
ATOM 635 C C . LEU A 1 85 ? -14.243 0.816 21.630 1.00 91.50 85 LEU A C 1
ATOM 637 O O . LEU A 1 85 ? -15.188 1.317 22.233 1.00 91.50 85 LEU A O 1
ATOM 641 N N . LEU A 1 86 ? -14.365 -0.365 21.015 1.00 90.69 86 LEU A N 1
ATOM 642 C CA . LEU A 1 86 ? -15.606 -1.149 21.048 1.00 90.69 86 LEU A CA 1
ATOM 643 C C . LEU A 1 86 ? -15.950 -1.655 22.453 1.00 90.69 86 LEU A C 1
ATOM 645 O O . LEU A 1 86 ? -17.126 -1.727 22.814 1.00 90.69 86 LEU A O 1
ATOM 649 N N . VAL A 1 87 ? -14.937 -1.971 23.260 1.00 90.19 87 VAL A N 1
ATOM 650 C CA . VAL A 1 87 ? -15.110 -2.465 24.635 1.00 90.19 87 VAL A CA 1
ATOM 651 C C . VAL A 1 87 ? -15.389 -1.327 25.634 1.00 90.19 87 VAL A C 1
ATOM 653 O O . VAL A 1 87 ? -15.939 -1.580 26.705 1.00 90.19 87 VAL A O 1
ATOM 656 N N . SER A 1 88 ? -15.100 -0.064 25.296 1.00 85.50 88 SER A N 1
ATOM 657 C CA . SER A 1 88 ? -15.244 1.089 26.202 1.00 85.50 88 SER A CA 1
ATOM 658 C C . SER A 1 88 ? -16.645 1.723 26.250 1.00 85.50 88 SER A C 1
ATOM 660 O O . SER A 1 88 ? -16.766 2.883 26.633 1.00 85.50 88 SER A O 1
ATOM 662 N N . ALA A 1 89 ? -17.698 0.987 25.876 1.00 85.81 89 ALA A N 1
ATOM 663 C CA . ALA A 1 89 ? -19.075 1.489 25.742 1.00 85.81 89 ALA A CA 1
ATOM 664 C C . ALA A 1 89 ? -19.196 2.708 24.791 1.00 85.81 89 ALA A C 1
ATOM 666 O O . ALA A 1 89 ? -19.581 3.797 25.221 1.00 85.81 89 ALA A O 1
ATOM 667 N N . PRO A 1 90 ? -18.877 2.533 23.495 1.00 89.31 90 PRO A N 1
ATOM 668 C CA . PRO A 1 90 ? -18.808 3.629 22.533 1.00 89.31 90 PRO A CA 1
ATOM 669 C C . PRO A 1 90 ? -20.186 4.215 22.204 1.00 89.31 90 PRO A C 1
ATOM 671 O O . PRO A 1 90 ? -21.191 3.497 22.122 1.00 89.31 90 PRO A O 1
ATOM 674 N N . SER A 1 91 ? -20.207 5.517 21.921 1.00 93.44 91 SER A N 1
ATOM 675 C CA . SER A 1 91 ? -21.281 6.163 21.162 1.00 93.44 91 SER A CA 1
ATOM 676 C C . SER A 1 91 ? -21.385 5.576 19.748 1.00 93.44 91 SER A C 1
ATOM 678 O O . SER A 1 91 ? -20.463 4.928 19.254 1.00 93.44 91 SER A O 1
ATOM 680 N N . ASP A 1 92 ? -22.493 5.821 19.047 1.00 93.19 92 ASP A N 1
ATOM 681 C CA . ASP A 1 92 ? -22.679 5.282 17.691 1.00 93.19 92 ASP A CA 1
ATOM 682 C C . ASP A 1 92 ? -21.622 5.795 16.697 1.00 93.19 92 ASP A C 1
ATOM 684 O O . ASP A 1 92 ? -21.181 5.051 15.822 1.00 93.19 92 ASP A O 1
ATOM 688 N N . ALA A 1 93 ? -21.157 7.037 16.867 1.00 91.06 93 ALA A N 1
ATOM 689 C CA . ALA A 1 93 ? -20.080 7.603 16.056 1.00 91.06 93 ALA A CA 1
ATOM 690 C C . ALA A 1 93 ? -18.729 6.917 16.329 1.00 91.06 93 ALA A C 1
ATOM 692 O O . ALA A 1 93 ? -17.974 6.618 15.401 1.00 91.06 93 ALA A O 1
ATOM 693 N N . GLU A 1 94 ? -18.432 6.625 17.596 1.00 91.44 94 GLU A N 1
ATOM 694 C CA . GLU A 1 94 ? -17.226 5.891 17.991 1.00 91.44 94 GLU A CA 1
ATOM 695 C C . GLU A 1 94 ? -17.280 4.437 17.518 1.00 91.44 94 GLU A C 1
ATOM 697 O O . GLU A 1 94 ? -16.279 3.921 17.024 1.00 91.44 94 GLU A O 1
ATOM 702 N N . ARG A 1 95 ? -18.456 3.800 17.577 1.00 93.50 95 ARG A N 1
ATOM 703 C CA . ARG A 1 95 ? -18.673 2.452 17.040 1.00 93.50 95 ARG A CA 1
ATOM 704 C C . ARG A 1 95 ? -18.422 2.408 15.534 1.00 93.50 95 ARG A C 1
ATOM 706 O O . ARG A 1 95 ? -17.640 1.576 15.086 1.00 93.50 95 ARG A O 1
ATOM 713 N N . ALA A 1 96 ? -19.006 3.332 14.770 1.00 94.56 96 ALA A N 1
ATOM 714 C CA . ALA A 1 96 ? -18.783 3.416 13.326 1.00 94.56 96 ALA A CA 1
ATOM 715 C C . ALA A 1 96 ? -17.301 3.655 12.983 1.00 94.56 96 ALA A C 1
ATOM 717 O O . ALA A 1 96 ? -16.768 3.074 12.037 1.00 94.56 96 ALA A O 1
ATOM 718 N N . THR A 1 97 ? -16.615 4.476 13.782 1.00 93.12 97 THR A N 1
ATOM 719 C CA . THR A 1 97 ? -15.176 4.723 13.625 1.00 93.12 97 THR A CA 1
ATOM 720 C C . THR A 1 97 ? -14.361 3.456 13.891 1.00 93.12 97 THR A C 1
ATOM 722 O O . THR A 1 97 ? -13.478 3.122 13.104 1.00 93.12 97 THR A O 1
ATOM 725 N N . ALA A 1 98 ? -14.668 2.717 14.958 1.00 93.56 98 ALA A N 1
ATOM 726 C CA . ALA A 1 98 ? -13.984 1.468 15.276 1.00 93.56 98 ALA A CA 1
ATOM 727 C C . ALA A 1 98 ? -14.200 0.391 14.201 1.00 93.56 98 ALA A C 1
ATOM 729 O O . ALA A 1 98 ? -13.248 -0.261 13.781 1.00 93.56 98 ALA A O 1
ATOM 730 N N . GLU A 1 99 ? -15.426 0.235 13.702 1.00 93.94 99 GLU A N 1
ATOM 731 C CA . GLU A 1 99 ? -15.731 -0.712 12.623 1.00 93.94 99 GLU A CA 1
ATOM 732 C C . GLU A 1 99 ? -14.962 -0.378 11.336 1.00 93.94 99 GLU A C 1
ATOM 734 O O . GLU A 1 99 ? -14.404 -1.275 10.699 1.00 93.94 99 GLU A O 1
ATOM 739 N N . LEU A 1 100 ? -14.856 0.910 10.987 1.00 95.12 100 LEU A N 1
ATOM 740 C CA . LEU A 1 100 ? -14.057 1.361 9.847 1.00 95.12 100 LEU A CA 1
ATOM 741 C C . LEU A 1 100 ? -12.570 1.031 10.030 1.00 95.12 100 LEU A C 1
ATOM 743 O O . LEU A 1 100 ? -11.937 0.521 9.106 1.00 95.12 100 LEU A O 1
ATOM 747 N N . LEU A 1 101 ? -12.010 1.295 11.212 1.00 95.12 101 LEU A N 1
ATOM 748 C CA . LEU A 1 101 ? -10.609 0.993 11.512 1.00 95.12 101 LEU A CA 1
ATOM 749 C C . LEU A 1 101 ? -10.330 -0.516 11.467 1.00 95.12 101 LEU A C 1
ATOM 751 O O . LEU A 1 101 ? -9.320 -0.923 10.895 1.00 95.12 101 LEU A O 1
ATOM 755 N N . ASN A 1 102 ? -11.246 -1.345 11.973 1.00 95.25 102 ASN A N 1
ATOM 756 C CA . ASN A 1 102 ? -11.142 -2.802 11.881 1.00 95.25 102 ASN A CA 1
ATOM 757 C C . ASN A 1 102 ? -11.208 -3.298 10.432 1.00 95.25 102 ASN A C 1
ATOM 759 O O . ASN A 1 102 ? -10.423 -4.161 10.040 1.00 95.25 102 ASN A O 1
ATOM 763 N N . TYR A 1 103 ? -12.080 -2.721 9.602 1.00 94.50 103 TYR A N 1
ATOM 764 C CA . TYR A 1 103 ? -12.111 -3.031 8.173 1.00 94.50 103 TYR A CA 1
ATOM 765 C C . TYR A 1 103 ? -10.796 -2.651 7.476 1.00 94.50 103 TYR A C 1
ATOM 767 O O . TYR A 1 103 ? -10.244 -3.451 6.715 1.00 94.50 103 TYR A O 1
ATOM 775 N N . VAL A 1 104 ? -10.265 -1.456 7.757 1.00 94.69 104 VAL A N 1
ATOM 776 C CA . VAL A 1 104 ? -8.987 -0.978 7.207 1.00 94.69 104 VAL A CA 1
ATOM 777 C C . VAL A 1 104 ? -7.830 -1.881 7.635 1.00 94.69 104 VAL A C 1
ATOM 779 O O . VAL A 1 104 ? -7.023 -2.252 6.787 1.00 94.69 104 VAL A O 1
ATOM 782 N N . ALA A 1 105 ? -7.771 -2.294 8.902 1.00 93.19 105 ALA A N 1
ATOM 783 C CA . ALA A 1 105 ? -6.762 -3.230 9.396 1.00 93.19 105 ALA A CA 1
ATOM 784 C C . ALA A 1 105 ? -6.884 -4.619 8.743 1.00 93.19 105 ALA A C 1
ATOM 786 O O . ALA A 1 105 ? -5.890 -5.182 8.294 1.00 93.19 105 ALA A O 1
ATOM 787 N N . ALA A 1 106 ? -8.102 -5.151 8.602 1.00 92.56 106 ALA A N 1
ATOM 788 C CA . ALA A 1 106 ? -8.342 -6.450 7.964 1.00 92.56 106 ALA A CA 1
ATOM 789 C C . ALA A 1 106 ? -8.012 -6.464 6.461 1.00 92.56 106 ALA A C 1
ATOM 791 O O . ALA A 1 106 ? -7.782 -7.519 5.870 1.00 92.56 106 ALA A O 1
ATOM 792 N N . THR A 1 107 ? -8.007 -5.294 5.824 1.00 92.69 107 THR A N 1
ATOM 793 C CA . THR A 1 107 ? -7.719 -5.129 4.395 1.00 92.69 107 THR A CA 1
ATOM 794 C C . THR A 1 107 ? -6.452 -4.314 4.149 1.00 92.69 107 THR A C 1
ATOM 796 O O . THR A 1 107 ? -6.280 -3.781 3.052 1.00 92.69 107 THR A O 1
ATOM 799 N N . TRP A 1 108 ? -5.561 -4.245 5.144 1.00 90.69 108 TRP A N 1
ATOM 800 C CA . TRP A 1 108 ? -4.416 -3.337 5.189 1.00 90.69 108 TRP A CA 1
ATOM 801 C C . TRP A 1 108 ? -3.614 -3.327 3.890 1.00 90.69 108 TRP A C 1
ATOM 803 O O . TRP A 1 108 ? -3.456 -2.272 3.275 1.00 90.69 108 TRP A O 1
ATOM 813 N N . ASP A 1 109 ? -3.229 -4.504 3.392 1.00 88.06 109 ASP A N 1
ATOM 814 C CA . ASP A 1 109 ? -2.401 -4.670 2.189 1.00 88.06 109 ASP A CA 1
ATOM 815 C C . ASP A 1 109 ? -3.053 -4.164 0.896 1.00 88.06 109 ASP A C 1
ATOM 817 O O . ASP A 1 109 ? -2.360 -3.883 -0.081 1.00 88.06 109 ASP A O 1
ATOM 821 N N . LYS A 1 110 ? -4.377 -3.983 0.898 1.00 88.88 110 LYS A N 1
ATOM 822 C CA . LYS A 1 110 ? -5.157 -3.472 -0.239 1.00 88.88 110 LYS A CA 1
ATOM 823 C C . LYS A 1 110 ? -5.427 -1.972 -0.161 1.00 88.88 110 LYS A C 1
ATOM 825 O O . LYS A 1 110 ? -5.871 -1.401 -1.153 1.00 88.88 110 LYS A O 1
ATOM 830 N N . GLN A 1 111 ? -5.189 -1.348 0.992 1.00 88.69 111 GLN A N 1
ATOM 831 C CA . GLN A 1 111 ? -5.407 0.084 1.168 1.00 88.69 111 GLN A CA 1
ATOM 832 C C . GLN A 1 111 ? -4.279 0.908 0.560 1.00 88.69 111 GLN A C 1
ATOM 834 O O . GLN A 1 111 ? -3.124 0.480 0.532 1.00 88.69 111 GLN A O 1
ATOM 839 N N . ASP A 1 112 ? -4.619 2.101 0.085 1.00 91.38 112 ASP A N 1
ATOM 840 C CA . ASP A 1 112 ? -3.621 3.061 -0.357 1.00 91.38 112 ASP A CA 1
ATOM 841 C C . ASP A 1 112 ? -2.833 3.638 0.833 1.00 91.38 112 ASP A C 1
ATOM 843 O O . ASP A 1 112 ? -3.216 3.529 2.003 1.00 91.38 112 ASP A O 1
ATOM 847 N N . LEU A 1 113 ? -1.670 4.219 0.532 1.00 88.44 113 LEU A N 1
ATOM 848 C CA . LEU A 1 113 ? -0.800 4.794 1.555 1.00 88.44 113 LEU A CA 1
ATOM 849 C C . LEU A 1 113 ? -1.495 5.906 2.374 1.00 88.44 113 LEU A C 1
ATOM 851 O O . LEU A 1 113 ? -1.401 5.849 3.601 1.00 88.44 113 LEU A O 1
ATOM 855 N N . PRO A 1 114 ? -2.235 6.860 1.765 1.00 93.25 114 PRO A N 1
ATOM 856 C CA . PRO A 1 114 ? -2.925 7.905 2.521 1.00 93.25 114 PRO A CA 1
ATOM 857 C C . PRO A 1 114 ? -3.918 7.365 3.556 1.00 93.25 114 PRO A C 1
ATOM 859 O O . PRO A 1 114 ? -3.958 7.859 4.686 1.00 93.25 114 PRO A O 1
ATOM 862 N N . LEU A 1 115 ? -4.702 6.337 3.214 1.00 91.75 115 LEU A N 1
ATOM 863 C CA . LEU A 1 115 ? -5.671 5.768 4.146 1.00 91.75 115 LEU A CA 1
ATOM 864 C C . LEU A 1 115 ? -4.988 5.042 5.311 1.00 91.75 115 LEU A C 1
ATOM 866 O O . LEU A 1 115 ? -5.442 5.155 6.452 1.00 91.75 115 LEU A O 1
ATOM 870 N N . ARG A 1 116 ? -3.871 4.347 5.056 1.00 91.69 116 ARG A N 1
ATOM 871 C CA . ARG A 1 116 ? -3.069 3.690 6.104 1.00 91.69 116 ARG A CA 1
ATOM 872 C C . ARG A 1 116 ? -2.496 4.695 7.104 1.00 91.69 116 ARG A C 1
ATOM 874 O O . ARG A 1 116 ? -2.592 4.483 8.313 1.00 91.69 116 ARG A O 1
ATOM 881 N N . GLU A 1 117 ? -1.931 5.797 6.617 1.00 91.81 117 GLU A N 1
ATOM 882 C CA . GLU A 1 117 ? -1.386 6.863 7.469 1.00 91.81 117 GLU A CA 1
ATOM 883 C C . GLU A 1 117 ? -2.480 7.518 8.319 1.00 91.81 117 GLU A C 1
ATOM 885 O O . GLU A 1 117 ? -2.295 7.754 9.517 1.00 91.81 117 GLU A O 1
ATOM 890 N N . HIS A 1 118 ? -3.649 7.763 7.723 1.00 93.56 118 HIS A N 1
ATOM 891 C CA . HIS A 1 118 ? -4.777 8.350 8.435 1.00 93.56 118 HIS A CA 1
ATOM 892 C C . HIS A 1 118 ? -5.323 7.420 9.527 1.00 93.56 118 HIS A C 1
ATOM 894 O O . HIS A 1 118 ? -5.530 7.855 10.662 1.00 93.56 118 HIS A O 1
ATOM 900 N N . ALA A 1 119 ? -5.486 6.129 9.226 1.00 93.44 119 ALA A N 1
ATOM 901 C CA . ALA A 1 119 ? -5.928 5.135 10.201 1.00 93.44 119 ALA A CA 1
ATOM 902 C C . ALA A 1 119 ? -4.964 5.027 11.395 1.00 93.44 119 ALA A C 1
ATOM 904 O O . ALA A 1 119 ? -5.406 4.975 12.543 1.00 93.44 119 ALA A O 1
ATOM 905 N N . GLN A 1 120 ? -3.649 5.086 11.154 1.00 93.38 120 GLN A N 1
ATOM 906 C CA . GLN A 1 120 ? -2.650 5.127 12.228 1.00 93.38 120 GLN A CA 1
ATOM 907 C C . GLN A 1 120 ? -2.736 6.395 13.071 1.00 93.38 120 GLN A C 1
ATOM 909 O O . GLN A 1 120 ? -2.581 6.330 14.291 1.00 93.38 120 GLN A O 1
ATOM 914 N N . ALA A 1 121 ? -2.955 7.554 12.446 1.00 93.44 121 ALA A N 1
ATOM 915 C CA . ALA A 1 121 ? -3.104 8.806 13.175 1.00 93.44 121 ALA A CA 1
ATOM 916 C C . ALA A 1 121 ? -4.296 8.738 14.141 1.00 93.44 121 ALA A C 1
ATOM 918 O O . ALA A 1 121 ? -4.140 9.067 15.317 1.00 93.44 121 ALA A O 1
ATOM 919 N N . ILE A 1 122 ? -5.440 8.226 13.673 1.00 92.31 122 ILE A N 1
ATOM 920 C CA . ILE A 1 122 ? -6.628 8.020 14.511 1.00 92.31 122 ILE A CA 1
ATOM 921 C C . ILE A 1 122 ? -6.334 7.007 15.623 1.00 92.31 122 ILE A C 1
ATOM 923 O O . ILE A 1 122 ? -6.587 7.297 16.791 1.00 92.31 122 ILE A O 1
ATOM 927 N N . ALA A 1 123 ? -5.749 5.850 15.296 1.00 91.56 123 ALA A N 1
ATOM 928 C CA . ALA A 1 123 ? -5.417 4.821 16.281 1.00 91.56 123 ALA A CA 1
ATOM 929 C C . ALA A 1 123 ? -4.530 5.370 17.412 1.00 91.56 123 ALA A C 1
ATOM 931 O O . ALA A 1 123 ? -4.828 5.154 18.585 1.00 91.56 123 ALA A O 1
ATOM 932 N N . ARG A 1 124 ? -3.507 6.172 17.079 1.00 89.25 124 ARG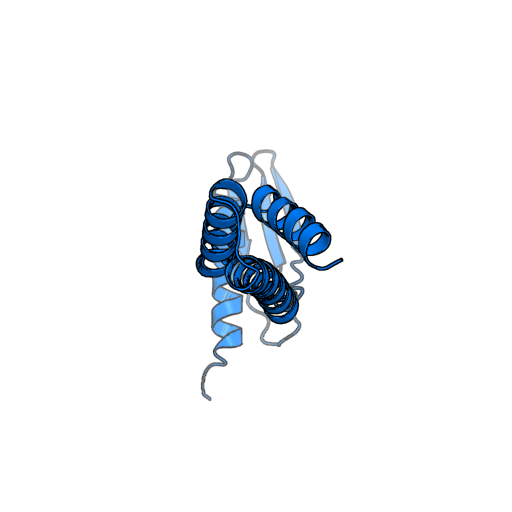 A N 1
ATOM 933 C CA . ARG A 1 124 ? -2.636 6.841 18.063 1.00 89.25 124 ARG A CA 1
ATOM 934 C C . ARG A 1 124 ? -3.392 7.805 18.974 1.00 89.25 124 ARG A C 1
ATOM 936 O O . ARG A 1 124 ? -3.054 7.910 20.151 1.00 89.25 124 ARG A O 1
ATOM 943 N N . THR A 1 125 ? -4.385 8.521 18.448 1.00 90.25 125 THR A N 1
ATOM 944 C CA . THR A 1 125 ? -5.246 9.399 19.254 1.00 90.25 125 THR A CA 1
ATOM 945 C C . THR A 1 125 ? -6.108 8.596 20.223 1.00 90.25 125 THR A C 1
ATOM 947 O O . THR A 1 125 ? -6.281 9.020 21.360 1.00 90.25 125 THR A O 1
ATOM 950 N N . LEU A 1 126 ? -6.601 7.430 19.802 1.00 84.56 126 LEU A N 1
ATOM 951 C CA . LEU A 1 126 ? -7.447 6.564 20.625 1.00 84.56 126 LEU A CA 1
ATOM 952 C C . LEU A 1 126 ? -6.671 5.811 21.715 1.00 84.56 126 LEU A C 1
ATOM 954 O O . LEU A 1 126 ? -7.270 5.399 22.704 1.00 84.56 126 LEU A O 1
ATOM 958 N N . THR A 1 127 ? -5.368 5.566 21.526 1.00 78.69 127 THR A N 1
ATOM 959 C CA . THR A 1 127 ? -4.482 4.830 22.457 1.00 78.69 127 THR A CA 1
ATOM 960 C C . THR A 1 127 ? -3.742 5.686 23.470 1.00 78.69 127 THR A C 1
ATOM 962 O O . THR A 1 127 ? -2.949 5.137 24.233 1.00 78.69 127 THR A O 1
ATOM 965 N N . ARG A 1 128 ? -3.973 6.994 23.466 1.00 60.03 128 ARG A N 1
ATOM 966 C CA . ARG A 1 128 ? -3.391 7.916 24.436 1.00 60.03 128 ARG A CA 1
ATOM 967 C C . ARG A 1 128 ? -4.245 8.004 25.695 1.00 60.03 128 ARG A C 1
ATOM 969 O O . ARG A 1 128 ? -3.629 8.132 26.774 1.00 60.03 128 ARG A O 1
#

pLDDT: mean 77.85, std 16.85, range [41.69, 95.25]

Radius of gyration: 23.43 Å; chains: 1; bounding box: 49×40×58 Å

Secondary structure (DSSP, 8-state):
----HHHHHHHHHHHHHHHHHHTSTTEEEEEEE---SSTT---EEEEEETTS-EEEEE---------HHHHHHHHHHHHHHHHHHHHT---HHHHHHHHHHHHHHHTGGGS-HHHHHHHHHHHHHHT-

Sequence (128 aa):
MEPDPDGERVAYAWDAVAAAIGNHPHFIRAALEQPSFGPLNLNTITALTRTGSEYTLTLTAGYRPADDQGHSTLAADVAYAADRLLVSAPSDAERATAELLNYVAATWDKQDLPLREHAQAIARTLTR